Protein AF-A0A382PKU3-F1 (afdb_monomer_lite)

Foldseek 3Di:
DQPVVVVLVVVLVVLVVLLVVLVVDPCDDPSVVSNVVSVVVNVCCVPPVVVVSVVPDDDDDDPPDPVCVVVVDPPPVVVVVVVVVVD

Secondary structure (DSSP, 8-state):
--HHHHHHHHHHHHHHHHHHHHHTS-S-THHHHHHHHHHHHHHHIIIIIHHHHHHH--PPPPPSSTHHHHHT----HHHHHHHHH--

pLDDT: mean 76.11, std 15.31, range [46.12, 95.0]

Sequence (87 aa):
FRPLYKQFYWILVLDILILGYMGAMPAEGTYLLIARVATTYYFVHFLIILPILGKKEKTLPVPLSIVEPVLGGSSNPDFVKKKELYN

Structure (mmCIF, N/CA/C/O backbone):
data_AF-A0A382PKU3-F1
#
_entry.id   AF-A0A382PKU3-F1
#
loop_
_atom_site.group_PDB
_atom_site.id
_atom_site.type_symbol
_atom_site.label_atom_id
_atom_site.label_alt_id
_atom_site.label_comp_id
_atom_site.label_asym_id
_atom_site.label_entity_id
_atom_site.label_seq_id
_atom_site.pdbx_PDB_ins_code
_atom_site.Cartn_x
_atom_site.Cartn_y
_atom_site.Cartn_z
_atom_site.occupancy
_atom_site.B_iso_or_equiv
_atom_site.auth_seq_id
_atom_site.auth_comp_id
_atom_site.auth_asym_id
_atom_site.auth_atom_id
_atom_site.pdbx_PDB_model_num
ATOM 1 N N . PHE A 1 1 ? -4.348 7.557 18.215 1.00 57.84 1 PHE A N 1
ATOM 2 C CA . PHE A 1 1 ? -5.641 6.883 17.992 1.00 57.84 1 PHE A CA 1
ATOM 3 C C . PHE A 1 1 ? -5.463 5.778 16.958 1.00 57.84 1 PHE A C 1
ATOM 5 O O . PHE A 1 1 ? -5.599 6.085 15.791 1.00 57.84 1 PHE A O 1
ATOM 12 N N . ARG A 1 2 ? -5.144 4.536 17.385 1.00 66.12 2 ARG A N 1
ATOM 13 C CA . ARG A 1 2 ? -4.701 3.367 16.567 1.00 66.12 2 ARG A CA 1
ATOM 14 C C . ARG A 1 2 ? -3.173 3.260 16.332 1.00 66.12 2 ARG A C 1
ATOM 16 O O . ARG A 1 2 ? -2.691 3.447 15.216 1.00 66.12 2 ARG A O 1
ATOM 23 N N . PRO A 1 3 ? -2.363 3.055 17.396 1.00 66.94 3 PRO A N 1
ATOM 24 C CA . PRO A 1 3 ? -0.898 3.008 17.287 1.00 66.94 3 PRO A CA 1
ATOM 25 C C . PRO A 1 3 ? -0.385 1.841 16.432 1.00 66.94 3 PRO A C 1
ATOM 27 O O . PRO A 1 3 ? 0.619 2.007 15.743 1.00 66.94 3 PRO A O 1
ATOM 30 N N . LEU A 1 4 ? -1.094 0.706 16.422 1.00 70.75 4 LEU A N 1
ATOM 31 C CA . LEU A 1 4 ? -0.763 -0.422 15.553 1.00 70.75 4 LEU A CA 1
ATOM 32 C C . LEU A 1 4 ? -0.994 -0.054 14.083 1.00 70.75 4 LEU A C 1
ATOM 34 O O . LEU A 1 4 ? -0.092 -0.235 13.270 1.00 70.75 4 LEU A O 1
ATOM 38 N N . TYR A 1 5 ? -2.148 0.537 13.748 1.00 75.94 5 TYR A N 1
ATOM 39 C CA . TYR A 1 5 ? -2.434 0.997 12.381 1.00 75.94 5 TYR A CA 1
ATOM 40 C C . TYR A 1 5 ? -1.361 1.933 11.823 1.00 75.94 5 TYR A C 1
ATOM 42 O O . TYR A 1 5 ? -0.937 1.779 10.679 1.00 75.94 5 TYR A O 1
ATOM 50 N N . LYS A 1 6 ? -0.846 2.852 12.648 1.00 78.12 6 LYS A N 1
ATOM 51 C CA . LYS A 1 6 ? 0.222 3.769 12.232 1.00 78.12 6 LYS A CA 1
ATOM 52 C C . LYS A 1 6 ? 1.493 3.032 11.791 1.00 78.12 6 LYS A C 1
ATOM 54 O O . LYS A 1 6 ? 2.100 3.440 10.808 1.00 78.12 6 LYS A O 1
ATOM 59 N N . GLN A 1 7 ? 1.908 1.975 12.490 1.00 82.62 7 GLN A N 1
ATOM 60 C CA . GLN A 1 7 ? 3.124 1.231 12.135 1.00 82.62 7 GLN A CA 1
ATOM 61 C C . GLN A 1 7 ? 2.963 0.484 10.810 1.00 82.62 7 GLN A C 1
ATOM 63 O O . GLN A 1 7 ? 3.808 0.609 9.929 1.00 82.62 7 GLN A O 1
ATOM 68 N N . PHE A 1 8 ? 1.853 -0.238 10.646 1.00 85.44 8 PHE A N 1
ATOM 69 C CA . PHE A 1 8 ? 1.564 -0.974 9.416 1.00 85.44 8 PHE A CA 1
ATOM 70 C C . PHE A 1 8 ? 1.430 -0.040 8.207 1.00 85.44 8 PHE A C 1
ATOM 72 O O . PHE A 1 8 ? 1.981 -0.338 7.151 1.00 85.44 8 PHE A O 1
ATOM 79 N N . TYR A 1 9 ? 0.813 1.130 8.382 1.00 85.81 9 TYR A N 1
ATOM 80 C CA . TYR A 1 9 ? 0.752 2.157 7.342 1.00 85.81 9 TYR A CA 1
ATOM 81 C C . TYR A 1 9 ? 2.144 2.573 6.837 1.00 85.81 9 TYR A C 1
ATOM 83 O O . TYR A 1 9 ? 2.366 2.634 5.633 1.00 85.81 9 TYR A O 1
ATOM 91 N N . TRP A 1 10 ? 3.105 2.811 7.735 1.00 89.56 10 TRP A N 1
ATOM 92 C CA . TRP A 1 10 ? 4.467 3.179 7.328 1.00 89.56 10 TRP A CA 1
ATOM 93 C C . TRP A 1 10 ? 5.190 2.058 6.576 1.00 89.56 10 TRP A C 1
ATOM 95 O O . TRP A 1 10 ? 5.922 2.342 5.629 1.00 89.56 10 TRP A O 1
ATOM 105 N N . ILE A 1 11 ? 4.963 0.797 6.953 1.00 90.12 11 ILE A N 1
ATOM 106 C CA . ILE A 1 11 ? 5.529 -0.346 6.226 1.00 90.12 11 ILE A CA 1
ATOM 107 C C . ILE A 1 11 ? 4.931 -0.433 4.815 1.00 90.12 11 ILE A C 1
ATOM 109 O O . ILE A 1 11 ? 5.672 -0.640 3.861 1.00 90.12 11 ILE A O 1
ATOM 113 N N . LEU A 1 12 ? 3.621 -0.211 4.664 1.00 91.62 12 LEU A N 1
ATOM 114 C CA . LEU A 1 12 ? 2.968 -0.176 3.352 1.00 91.62 12 LEU A CA 1
ATOM 115 C C . LEU A 1 12 ? 3.524 0.949 2.466 1.00 91.62 12 LEU A C 1
ATOM 117 O O . LEU A 1 12 ? 3.761 0.738 1.282 1.00 91.62 12 LEU A O 1
ATOM 121 N N . VAL A 1 13 ? 3.762 2.135 3.033 1.00 93.75 13 VAL A N 1
ATOM 122 C CA . VAL A 1 13 ? 4.372 3.254 2.298 1.00 93.75 13 VAL A CA 1
ATOM 123 C C . VAL A 1 13 ? 5.761 2.872 1.785 1.00 93.75 13 VAL A C 1
ATOM 125 O O . VAL A 1 13 ? 6.068 3.118 0.621 1.00 93.75 13 VAL A O 1
ATOM 128 N N . LEU A 1 14 ? 6.587 2.239 2.622 1.00 94.56 14 LEU A N 1
ATOM 129 C CA . LEU A 1 14 ? 7.906 1.758 2.211 1.00 94.56 14 LEU A CA 1
ATOM 130 C C . LEU A 1 14 ? 7.808 0.699 1.102 1.00 94.56 14 LEU A C 1
ATOM 132 O O . LEU A 1 14 ? 8.552 0.774 0.128 1.00 94.56 14 LEU A O 1
ATOM 136 N N . ASP A 1 15 ? 6.879 -0.248 1.225 1.00 93.19 15 ASP A N 1
ATOM 137 C CA . ASP A 1 15 ? 6.650 -1.300 0.232 1.00 93.19 15 ASP A CA 1
ATOM 138 C C . ASP A 1 15 ? 6.257 -0.716 -1.134 1.00 93.19 15 ASP A C 1
ATOM 140 O O . ASP A 1 15 ? 6.855 -1.062 -2.149 1.00 93.19 15 ASP A O 1
ATOM 144 N N . ILE A 1 16 ? 5.356 0.270 -1.164 1.00 93.0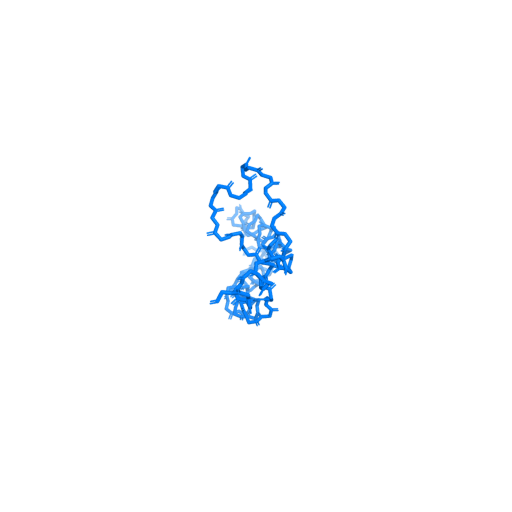6 16 ILE A N 1
ATOM 145 C CA . ILE A 1 16 ? 4.961 0.964 -2.400 1.00 93.06 16 ILE A CA 1
ATOM 146 C C . ILE A 1 16 ? 6.150 1.688 -3.045 1.00 93.06 16 ILE A C 1
ATOM 148 O O . ILE A 1 16 ? 6.294 1.650 -4.266 1.00 93.06 16 ILE A O 1
ATOM 152 N N . LEU A 1 17 ? 7.020 2.328 -2.256 1.00 95.00 17 LEU A N 1
ATOM 153 C CA . LEU A 1 17 ? 8.229 2.968 -2.786 1.00 95.00 17 LEU A CA 1
ATOM 154 C C . LEU A 1 17 ? 9.195 1.939 -3.390 1.00 95.00 17 LEU A C 1
ATOM 156 O O . LEU A 1 17 ? 9.754 2.181 -4.461 1.00 95.00 17 LEU A O 1
ATOM 160 N N . ILE A 1 18 ? 9.357 0.781 -2.742 1.00 91.19 18 ILE A N 1
ATOM 161 C CA . ILE A 1 18 ? 10.179 -0.324 -3.250 1.00 91.19 18 ILE A CA 1
ATOM 162 C C . ILE A 1 18 ? 9.586 -0.874 -4.550 1.00 91.19 18 ILE A C 1
ATOM 164 O O . ILE A 1 18 ? 10.312 -0.990 -5.533 1.00 91.19 18 ILE A O 1
ATOM 168 N N . LEU A 1 19 ? 8.282 -1.160 -4.599 1.00 91.06 19 LEU A N 1
ATOM 169 C CA . LEU A 1 19 ? 7.602 -1.607 -5.819 1.00 91.06 19 LEU A CA 1
ATOM 170 C C . LEU A 1 19 ? 7.713 -0.581 -6.947 1.00 91.06 19 LEU A C 1
ATOM 172 O O . LEU A 1 19 ? 7.975 -0.962 -8.083 1.00 91.06 19 LEU A O 1
ATOM 176 N N . GLY A 1 20 ? 7.547 0.707 -6.641 1.00 92.31 20 GLY A N 1
ATOM 177 C CA . GLY A 1 20 ? 7.693 1.785 -7.616 1.00 92.31 20 GLY A CA 1
ATOM 178 C C . GLY A 1 20 ? 9.099 1.825 -8.213 1.00 92.31 20 GLY A C 1
ATOM 179 O O . GLY A 1 20 ? 9.252 1.915 -9.429 1.00 92.31 20 GLY A O 1
ATOM 180 N N . TYR A 1 21 ? 10.127 1.676 -7.375 1.00 90.75 21 TYR A N 1
ATOM 181 C CA . TYR A 1 21 ? 11.513 1.602 -7.831 1.00 90.75 21 TYR A CA 1
ATOM 182 C C . TYR A 1 21 ? 11.790 0.328 -8.645 1.00 90.75 21 TYR A C 1
ATOM 184 O O . TYR A 1 21 ? 12.425 0.391 -9.695 1.00 90.75 21 TYR A O 1
ATOM 192 N N . MET A 1 22 ? 11.266 -0.821 -8.212 1.00 89.25 22 MET A N 1
ATOM 193 C CA . MET A 1 22 ? 11.387 -2.088 -8.943 1.00 89.25 22 MET A CA 1
ATOM 194 C C . MET A 1 22 ? 10.637 -2.072 -10.280 1.00 89.25 22 MET A C 1
ATOM 196 O O . MET A 1 22 ? 11.094 -2.698 -11.228 1.00 89.25 22 MET A O 1
ATOM 200 N N . GLY A 1 23 ? 9.532 -1.331 -10.392 1.00 87.31 23 GLY A N 1
ATOM 201 C CA . GLY A 1 23 ? 8.784 -1.166 -11.641 1.00 87.31 23 GLY A CA 1
ATOM 202 C C . GLY A 1 23 ? 9.527 -0.357 -12.708 1.00 87.31 23 GLY A C 1
ATOM 203 O O . GLY A 1 23 ? 9.232 -0.500 -13.890 1.00 87.31 23 GLY A O 1
ATOM 204 N N . ALA A 1 24 ? 10.504 0.462 -12.308 1.00 88.38 24 ALA A N 1
ATOM 205 C CA . ALA A 1 24 ? 11.378 1.190 -13.227 1.00 88.38 24 ALA A CA 1
ATOM 206 C C . ALA A 1 24 ? 12.601 0.368 -13.682 1.00 88.38 24 ALA A C 1
ATOM 208 O O . ALA A 1 24 ? 13.316 0.792 -14.589 1.00 88.38 24 ALA A O 1
ATOM 209 N N . MET A 1 25 ? 12.856 -0.784 -13.055 1.00 86.56 25 MET A N 1
ATOM 210 C CA . MET A 1 25 ? 13.992 -1.654 -13.357 1.00 86.56 25 MET A CA 1
ATOM 211 C C . MET A 1 25 ? 13.589 -2.792 -14.306 1.00 86.56 25 MET A C 1
ATOM 213 O O . MET A 1 25 ? 12.440 -3.238 -14.288 1.00 86.56 25 MET A O 1
ATOM 217 N N . PRO A 1 26 ? 14.521 -3.303 -15.133 1.00 84.50 26 PRO A N 1
ATOM 218 C CA . PRO A 1 26 ? 14.262 -4.470 -15.966 1.00 84.50 26 PRO A CA 1
ATOM 219 C C . PRO A 1 26 ? 13.938 -5.690 -15.095 1.00 84.50 26 PRO A C 1
ATOM 221 O O . PRO A 1 26 ? 14.572 -5.930 -14.065 1.00 84.50 26 PRO A O 1
ATOM 224 N N . ALA A 1 27 ? 12.944 -6.471 -15.521 1.00 84.00 27 ALA A N 1
ATOM 225 C CA . ALA A 1 27 ? 12.418 -7.625 -14.793 1.00 84.00 27 ALA A CA 1
ATOM 226 C C . ALA A 1 27 ? 13.340 -8.857 -14.897 1.00 84.00 27 ALA A C 1
ATOM 228 O O . ALA A 1 27 ? 12.911 -9.949 -15.265 1.00 84.00 27 ALA A O 1
ATOM 229 N N . GLU A 1 28 ? 14.618 -8.682 -14.576 1.00 86.75 28 GLU A N 1
ATOM 230 C CA . GLU A 1 28 ? 15.657 -9.695 -14.726 1.00 86.75 28 GLU A CA 1
ATOM 231 C C . GLU A 1 28 ? 16.390 -9.952 -13.405 1.00 86.75 28 GLU A C 1
ATOM 233 O O . GLU A 1 28 ? 16.539 -9.078 -12.546 1.00 86.75 28 GLU A O 1
ATOM 238 N N . GLY A 1 29 ? 16.837 -11.198 -13.230 1.00 86.38 29 GLY A N 1
ATOM 239 C CA . GLY A 1 29 ? 17.626 -11.623 -12.076 1.00 86.38 29 GLY A CA 1
ATOM 240 C C . GLY A 1 29 ? 16.935 -11.384 -10.729 1.00 86.38 29 GLY A C 1
ATOM 241 O O . GLY A 1 29 ? 15.779 -11.757 -10.513 1.00 86.38 29 GLY A O 1
ATOM 242 N N . THR A 1 30 ? 17.670 -10.777 -9.797 1.00 84.38 30 THR A N 1
ATOM 243 C CA . THR A 1 30 ? 17.246 -10.575 -8.403 1.00 84.38 30 THR A CA 1
ATOM 244 C C . THR A 1 30 ? 16.094 -9.573 -8.267 1.00 84.38 30 THR A C 1
ATOM 246 O O . THR A 1 30 ? 15.266 -9.720 -7.368 1.00 84.38 30 THR A O 1
ATOM 249 N N . TYR A 1 31 ? 15.981 -8.596 -9.174 1.00 86.75 31 TYR A N 1
ATOM 250 C CA . TYR A 1 31 ? 14.919 -7.582 -9.138 1.00 86.75 31 TYR A CA 1
ATOM 251 C C . TYR A 1 31 ? 13.529 -8.192 -9.344 1.00 86.75 31 TYR A C 1
ATOM 253 O O . TYR A 1 31 ? 12.582 -7.811 -8.659 1.00 86.75 31 TYR A O 1
ATOM 261 N N . LEU A 1 32 ? 13.417 -9.217 -10.199 1.00 88.50 32 LEU A N 1
ATOM 262 C CA . LEU A 1 32 ? 12.175 -9.970 -10.397 1.00 88.50 32 LEU A CA 1
ATOM 263 C C . LEU A 1 32 ? 11.718 -10.664 -9.103 1.00 88.50 32 LEU A C 1
ATOM 265 O O . LEU A 1 32 ? 10.530 -10.657 -8.774 1.00 88.50 32 LEU A O 1
ATOM 269 N N . LEU A 1 33 ? 12.651 -11.272 -8.364 1.00 90.88 33 LEU A N 1
ATOM 270 C CA . LEU A 1 33 ? 12.345 -11.934 -7.093 1.00 90.88 33 LEU A CA 1
ATOM 271 C C . LEU A 1 33 ? 11.885 -10.926 -6.039 1.00 90.88 33 LEU A C 1
ATOM 273 O O . LEU A 1 33 ? 10.869 -11.159 -5.384 1.00 90.88 33 LEU A O 1
ATOM 277 N N . ILE A 1 34 ? 12.582 -9.795 -5.919 1.00 90.19 34 ILE A N 1
ATOM 278 C CA . ILE A 1 34 ? 12.217 -8.722 -4.986 1.00 90.19 34 ILE A CA 1
ATOM 279 C C . ILE A 1 34 ? 10.834 -8.170 -5.331 1.00 90.19 34 ILE A C 1
ATOM 281 O O . ILE A 1 34 ? 9.984 -8.082 -4.449 1.00 90.19 34 ILE A O 1
ATOM 285 N N . ALA A 1 35 ? 10.571 -7.878 -6.607 1.00 90.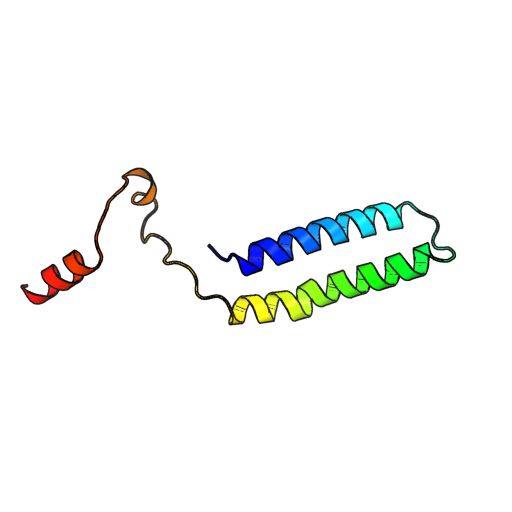31 35 ALA A N 1
ATOM 286 C CA . ALA A 1 35 ? 9.276 -7.389 -7.062 1.00 90.31 35 ALA A CA 1
ATOM 287 C C . ALA A 1 35 ? 8.149 -8.378 -6.729 1.00 90.31 35 ALA A C 1
ATOM 289 O O . ALA A 1 35 ? 7.114 -7.975 -6.204 1.00 90.31 35 ALA A O 1
ATOM 290 N N . ARG A 1 36 ? 8.346 -9.684 -6.952 1.00 91.44 36 ARG A N 1
ATOM 291 C CA . ARG A 1 36 ? 7.347 -10.712 -6.602 1.00 91.44 36 ARG A CA 1
ATOM 292 C C . ARG A 1 36 ? 7.062 -10.769 -5.105 1.00 91.44 36 ARG A C 1
ATOM 294 O O . ARG A 1 36 ? 5.897 -10.834 -4.712 1.00 91.44 36 ARG A O 1
ATOM 301 N N . VAL A 1 37 ? 8.103 -10.740 -4.275 1.00 93.12 37 VAL A N 1
ATOM 302 C CA . VAL A 1 37 ? 7.954 -10.766 -2.813 1.00 93.12 37 VAL A CA 1
ATOM 303 C C . VAL A 1 37 ? 7.256 -9.500 -2.321 1.00 93.12 37 VAL A C 1
ATOM 305 O O . VAL A 1 37 ? 6.300 -9.607 -1.557 1.00 93.12 37 VAL A O 1
ATOM 308 N N . ALA A 1 38 ? 7.662 -8.329 -2.813 1.00 92.31 38 ALA A N 1
ATOM 309 C CA . ALA A 1 38 ? 7.046 -7.051 -2.473 1.00 92.31 38 ALA A CA 1
ATOM 310 C C . ALA A 1 38 ? 5.562 -7.025 -2.880 1.00 92.31 38 ALA A C 1
ATOM 312 O O . ALA A 1 38 ? 4.689 -6.758 -2.063 1.00 92.31 38 ALA A O 1
ATOM 313 N N . THR A 1 39 ? 5.232 -7.451 -4.104 1.00 92.62 39 THR A N 1
ATOM 314 C CA . THR A 1 39 ? 3.828 -7.526 -4.555 1.00 92.62 39 THR A CA 1
ATOM 315 C C . THR A 1 39 ? 3.009 -8.507 -3.708 1.00 92.62 39 THR A C 1
ATOM 317 O O . THR A 1 39 ? 1.843 -8.258 -3.405 1.00 92.62 39 THR A O 1
ATOM 320 N N . THR A 1 40 ? 3.610 -9.621 -3.279 1.00 94.69 40 THR A N 1
ATOM 321 C CA . THR A 1 40 ? 2.953 -10.576 -2.372 1.00 94.69 40 THR A CA 1
ATOM 322 C C . THR A 1 40 ? 2.681 -9.933 -1.013 1.00 94.69 40 THR A C 1
ATOM 324 O O . THR A 1 40 ? 1.576 -10.061 -0.483 1.00 94.69 40 THR A O 1
ATOM 327 N N . TYR A 1 41 ? 3.659 -9.208 -0.463 1.00 92.88 41 TYR A N 1
ATOM 328 C CA . TYR A 1 41 ? 3.505 -8.470 0.786 1.00 92.88 41 TYR A CA 1
ATOM 329 C C . TYR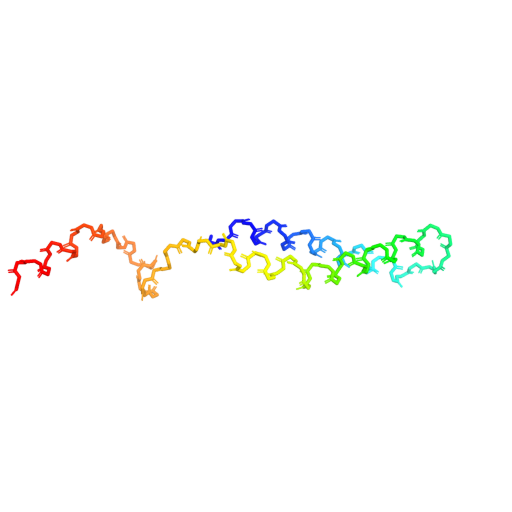 A 1 41 ? 2.397 -7.415 0.686 1.00 92.88 41 TYR A C 1
ATOM 331 O O . TYR A 1 41 ? 1.541 -7.360 1.571 1.00 92.88 41 TYR A O 1
ATOM 339 N N . TYR A 1 42 ? 2.345 -6.661 -0.414 1.00 92.56 42 TYR A N 1
ATOM 340 C CA . TYR A 1 42 ? 1.289 -5.693 -0.698 1.00 92.56 42 TYR A CA 1
ATOM 341 C C . TYR A 1 42 ? -0.107 -6.323 -0.569 1.00 92.56 42 TYR A C 1
ATOM 343 O O . TYR A 1 42 ? -0.936 -5.851 0.209 1.00 92.56 42 TYR A O 1
ATOM 351 N N . PHE A 1 43 ? -0.369 -7.448 -1.244 1.00 93.94 43 PHE A N 1
ATOM 352 C CA . PHE A 1 43 ? -1.670 -8.125 -1.147 1.00 93.94 43 PHE A CA 1
ATOM 353 C C . PHE A 1 43 ? -1.955 -8.693 0.248 1.00 93.94 43 PHE A C 1
ATOM 355 O O . PHE A 1 43 ? -3.074 -8.560 0.749 1.00 93.94 43 PHE A O 1
ATOM 362 N N . VAL A 1 44 ? -0.956 -9.289 0.906 1.00 93.62 44 VAL A N 1
ATOM 363 C CA . VAL A 1 44 ? -1.080 -9.785 2.288 1.00 93.62 44 VAL A CA 1
ATOM 364 C C . VAL A 1 44 ? -1.436 -8.649 3.248 1.00 93.62 44 VAL A C 1
ATOM 366 O O . VAL A 1 44 ? -2.237 -8.842 4.166 1.00 93.62 44 VAL A O 1
ATOM 369 N N . HIS A 1 45 ? -0.905 -7.449 3.023 1.00 89.50 45 HIS A N 1
ATOM 370 C CA . HIS A 1 45 ? -1.227 -6.282 3.827 1.00 89.50 45 HIS A CA 1
ATOM 371 C C . HIS A 1 45 ? -2.726 -5.961 3.789 1.00 89.50 45 HIS A C 1
ATOM 373 O O . HIS A 1 45 ? -3.376 -5.855 4.831 1.00 89.50 45 HIS A O 1
ATOM 379 N N . PHE A 1 46 ? -3.312 -5.885 2.597 1.00 88.31 46 PHE A N 1
ATOM 380 C CA . PHE A 1 46 ? -4.736 -5.584 2.463 1.00 88.31 46 PHE A CA 1
ATOM 381 C C . PHE A 1 46 ? -5.636 -6.737 2.919 1.00 88.31 46 PHE A C 1
ATOM 383 O O . PHE A 1 46 ? -6.632 -6.500 3.601 1.00 88.31 46 PHE A O 1
ATOM 390 N N . LEU A 1 47 ? -5.290 -7.981 2.581 1.00 91.12 47 LEU A N 1
ATOM 391 C CA . LEU A 1 47 ? -6.153 -9.138 2.832 1.00 91.12 47 LEU A CA 1
ATOM 392 C C . LEU A 1 47 ? -6.060 -9.690 4.254 1.00 91.12 47 LEU A C 1
ATOM 394 O O . LEU A 1 47 ? -7.027 -10.271 4.735 1.00 91.12 47 LEU A O 1
ATOM 398 N N . ILE A 1 48 ? -4.913 -9.550 4.921 1.00 88.88 48 ILE A N 1
ATOM 399 C CA . ILE A 1 48 ? -4.661 -10.165 6.232 1.00 88.88 48 ILE A CA 1
ATOM 400 C C . ILE A 1 48 ? -4.420 -9.099 7.297 1.00 88.88 48 ILE A C 1
ATOM 402 O O . ILE A 1 48 ? -5.056 -9.131 8.352 1.00 88.88 48 ILE A O 1
ATOM 406 N N . ILE A 1 49 ? -3.537 -8.131 7.040 1.00 86.25 49 ILE A N 1
ATOM 407 C CA . ILE A 1 49 ? -3.151 -7.149 8.062 1.00 86.25 49 ILE A CA 1
ATOM 408 C C . ILE A 1 49 ? -4.337 -6.246 8.410 1.00 86.25 49 ILE A C 1
ATOM 410 O O . ILE A 1 49 ? -4.652 -6.112 9.592 1.00 86.25 49 ILE A O 1
ATOM 414 N N . LEU A 1 50 ? -5.053 -5.703 7.420 1.00 85.19 50 LEU A N 1
ATOM 415 C CA . LEU A 1 50 ? -6.228 -4.856 7.665 1.00 85.19 50 LEU A CA 1
ATOM 416 C C . LEU A 1 50 ? -7.347 -5.539 8.479 1.00 85.19 50 LEU A C 1
ATOM 418 O O . LEU A 1 50 ? -7.764 -4.950 9.482 1.00 85.19 50 LEU A O 1
ATOM 422 N N . PRO A 1 51 ? -7.835 -6.754 8.146 1.00 83.75 51 PRO A N 1
ATOM 423 C CA . PRO A 1 51 ? -8.883 -7.391 8.946 1.00 83.75 51 PRO A CA 1
ATOM 424 C C . PRO A 1 51 ? -8.420 -7.771 10.356 1.00 83.75 51 PRO A C 1
ATOM 426 O O . PRO A 1 51 ? -9.216 -7.710 11.295 1.00 83.75 51 PRO A O 1
ATOM 429 N N . ILE A 1 52 ? -7.145 -8.129 10.544 1.00 83.88 52 ILE A N 1
ATOM 430 C CA . ILE A 1 52 ? -6.596 -8.415 11.877 1.00 83.88 52 ILE A CA 1
ATOM 431 C C . ILE A 1 52 ? -6.518 -7.135 12.715 1.00 83.88 52 ILE A C 1
ATOM 433 O O . ILE A 1 52 ? -6.929 -7.138 13.877 1.00 83.88 52 ILE A O 1
ATOM 437 N N . LEU A 1 53 ? -6.034 -6.033 12.141 1.00 78.38 53 LEU A N 1
ATOM 438 C CA . LEU A 1 53 ? -5.944 -4.746 12.833 1.00 78.38 53 LEU A CA 1
ATOM 439 C C . LEU A 1 53 ? -7.317 -4.187 13.189 1.00 78.38 53 LEU A C 1
ATOM 441 O O . LEU A 1 53 ? -7.516 -3.725 14.311 1.00 78.38 53 LEU A O 1
ATOM 445 N N . GLY A 1 54 ? -8.278 -4.302 12.269 1.00 74.00 54 GLY A N 1
ATOM 446 C CA . GLY A 1 54 ? -9.663 -3.907 12.501 1.00 74.00 54 GLY A CA 1
ATOM 447 C C . GLY A 1 54 ? -10.294 -4.639 13.687 1.00 74.00 54 GLY A C 1
ATOM 448 O O . GLY A 1 54 ? -11.016 -4.022 14.464 1.00 74.00 54 GLY A O 1
ATOM 449 N N . LYS A 1 55 ? -9.969 -5.926 13.879 1.00 70.50 55 LYS A N 1
ATOM 450 C CA . LYS A 1 55 ? -10.450 -6.726 15.018 1.00 70.50 55 LYS A CA 1
ATOM 451 C C . LYS A 1 55 ? -9.724 -6.433 16.331 1.00 70.50 55 LYS A C 1
ATOM 453 O O . LYS A 1 55 ? -10.312 -6.603 17.396 1.00 70.50 55 LYS A O 1
ATOM 458 N N . LYS A 1 56 ? -8.445 -6.054 16.279 1.00 65.44 56 LYS A N 1
ATOM 459 C CA . LYS A 1 56 ? -7.579 -5.976 17.468 1.00 6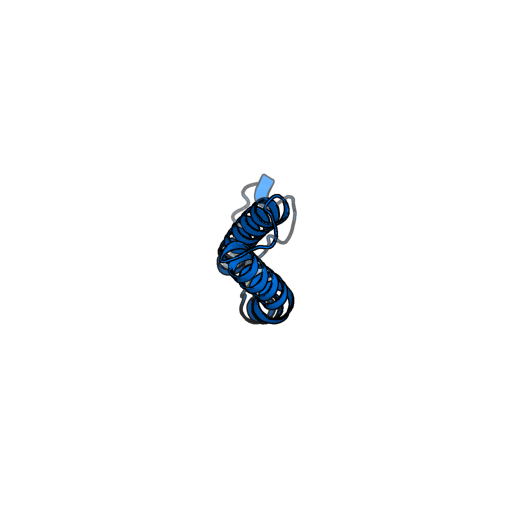5.44 56 LYS A CA 1
ATOM 460 C C . LYS A 1 56 ? -7.541 -4.592 18.121 1.00 65.44 56 LYS A C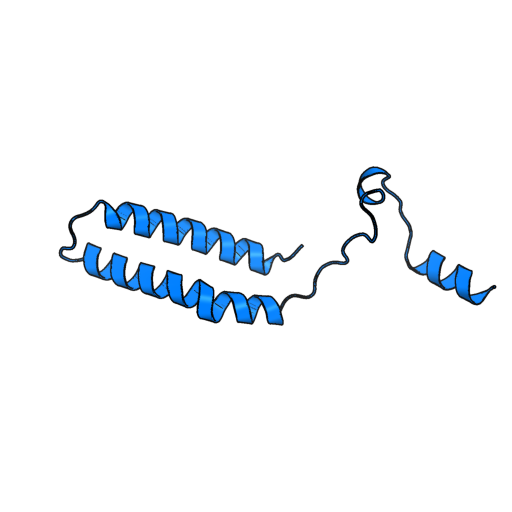 1
ATOM 462 O O . LYS A 1 56 ? -7.032 -4.463 19.234 1.00 65.44 56 LYS A O 1
ATOM 467 N N . GLU A 1 57 ? -8.067 -3.552 17.480 1.00 54.59 57 GLU A N 1
ATOM 468 C CA . GLU A 1 57 ? -7.948 -2.195 18.013 1.00 54.59 57 GLU A CA 1
ATOM 469 C C . GLU A 1 57 ? -9.113 -1.771 18.914 1.00 54.59 57 GLU A C 1
ATOM 471 O O . GLU A 1 57 ? -10.208 -1.452 18.457 1.00 54.59 57 GLU A O 1
ATOM 476 N N . LYS A 1 58 ? -8.809 -1.641 20.214 1.00 55.34 58 LYS A N 1
ATOM 477 C CA . LYS A 1 58 ? -9.515 -0.724 21.116 1.00 55.34 58 LYS A CA 1
ATOM 478 C C . LYS A 1 58 ? -9.217 0.709 20.676 1.00 55.34 58 LYS A C 1
ATOM 480 O O . LYS A 1 58 ? -8.093 1.196 20.812 1.00 55.34 58 LYS A O 1
ATOM 485 N N . THR A 1 59 ? -10.220 1.382 20.131 1.00 54.44 59 THR A N 1
ATOM 486 C CA . THR A 1 59 ? -10.175 2.820 19.874 1.00 54.44 59 THR A CA 1
ATOM 487 C C . THR A 1 59 ? -9.974 3.559 21.196 1.00 54.44 59 THR A C 1
ATOM 489 O O . THR A 1 59 ? -10.692 3.309 22.161 1.00 54.44 59 THR A O 1
ATOM 492 N N . LEU A 1 60 ? -9.007 4.479 21.247 1.00 58.25 60 LEU A N 1
ATOM 493 C CA . LEU A 1 60 ? -9.016 5.524 22.276 1.00 58.25 60 LEU A CA 1
ATOM 494 C C . LEU A 1 60 ? -10.357 6.281 22.163 1.00 58.25 60 LEU A C 1
ATOM 496 O O . LEU A 1 60 ? -10.845 6.415 21.034 1.00 58.25 60 LEU A O 1
ATOM 500 N N . PRO A 1 61 ? -10.957 6.737 23.277 1.00 60.03 61 PRO A N 1
ATOM 501 C CA . PRO A 1 61 ? -12.258 7.396 23.255 1.00 60.03 61 PRO A CA 1
ATOM 502 C C . PRO A 1 61 ? -12.200 8.594 22.310 1.00 60.03 61 PRO A C 1
ATOM 504 O O . PRO A 1 61 ? -11.396 9.507 22.500 1.00 60.03 61 PRO A O 1
ATOM 507 N N . VAL A 1 62 ? -12.993 8.540 21.241 1.00 62.97 62 VAL A N 1
ATOM 508 C CA . VAL A 1 62 ? -13.159 9.684 20.347 1.00 62.97 62 VAL A CA 1
ATOM 509 C C . VAL A 1 62 ? -13.964 10.746 21.100 1.00 62.97 62 VAL A C 1
ATOM 511 O O . VAL A 1 62 ? -14.942 10.381 21.756 1.00 62.97 62 VAL A O 1
ATOM 514 N N . PRO A 1 63 ? -13.553 12.027 21.066 1.00 60.62 63 PRO A N 1
ATOM 515 C CA . PRO A 1 63 ? -14.321 13.092 21.698 1.00 60.62 63 PRO A CA 1
ATOM 516 C C . PRO A 1 63 ? -15.717 13.135 21.075 1.00 60.62 63 PRO A C 1
ATOM 518 O O . PRO A 1 63 ? -15.870 12.955 19.863 1.00 60.62 63 PRO A O 1
ATOM 521 N N . LEU A 1 64 ? -16.738 13.338 21.904 1.00 64.44 64 LEU A N 1
ATOM 522 C CA . LEU A 1 64 ? -18.139 13.258 21.480 1.00 64.44 64 LEU A CA 1
ATOM 523 C C . LEU A 1 64 ? -18.539 14.444 20.591 1.00 64.44 64 LEU A C 1
ATOM 525 O O . LEU A 1 64 ? -19.584 14.402 19.944 1.00 64.44 64 LEU A O 1
ATOM 529 N N . SER A 1 65 ? -17.715 15.495 20.531 1.00 65.06 65 SER A N 1
ATOM 530 C CA . SER A 1 65 ? -17.964 16.652 19.679 1.00 65.06 65 SER A CA 1
ATOM 531 C C . SER A 1 65 ? -16.689 17.370 19.234 1.00 65.06 65 SER A C 1
ATOM 533 O O . SER A 1 65 ? -15.688 17.413 19.946 1.00 65.06 65 SER A O 1
ATOM 535 N N . ILE A 1 66 ? -16.758 18.004 18.059 1.00 64.69 66 ILE A N 1
ATOM 536 C CA . ILE A 1 66 ? -15.687 18.824 17.464 1.00 64.69 66 ILE A CA 1
ATOM 537 C C . ILE A 1 66 ? -15.339 20.038 18.349 1.00 64.69 66 ILE A C 1
ATOM 539 O O . ILE A 1 66 ? -14.212 20.529 18.307 1.00 64.69 66 ILE A O 1
ATOM 543 N N . VAL A 1 67 ? -16.271 20.498 19.193 1.00 63.38 67 VAL A N 1
ATOM 544 C CA . VAL A 1 67 ? -16.044 21.617 20.130 1.00 63.38 67 VAL A CA 1
ATOM 545 C C . VAL A 1 67 ? -15.165 21.236 21.326 1.00 63.38 67 VAL A C 1
ATOM 547 O O . VAL A 1 67 ? -14.539 22.106 21.917 1.00 63.38 67 VAL A O 1
ATOM 550 N N . GLU A 1 68 ? -15.063 19.954 21.671 1.00 63.25 68 GLU A N 1
ATOM 551 C CA . GLU A 1 68 ? -14.301 19.467 22.829 1.00 63.25 68 GLU A CA 1
ATOM 552 C C . GLU A 1 68 ? -12.773 19.664 22.691 1.00 63.25 68 GLU A C 1
ATOM 554 O O . GLU A 1 68 ? -12.168 20.238 23.603 1.00 63.25 68 GLU A O 1
ATOM 559 N N . PRO A 1 69 ? -12.128 19.293 21.559 1.00 64.38 69 PRO A N 1
ATOM 560 C CA . PRO A 1 69 ? -10.698 19.542 21.358 1.00 64.38 69 PRO A CA 1
ATOM 561 C C . PRO A 1 69 ? -10.347 21.024 21.160 1.00 64.38 69 PRO A C 1
ATOM 563 O O . PRO A 1 69 ? -9.209 21.407 21.416 1.00 64.38 69 PRO A O 1
ATOM 566 N N . VAL A 1 70 ? -11.300 21.859 20.730 1.00 64.25 70 VAL A N 1
ATOM 567 C CA . VAL A 1 70 ? -11.112 23.316 20.581 1.00 64.25 70 VAL A CA 1
ATOM 568 C C . VAL A 1 70 ? -11.242 24.049 21.916 1.00 64.25 70 VAL A C 1
ATOM 570 O O . VAL A 1 70 ? -10.511 25.006 22.155 1.00 64.25 70 VAL A O 1
ATOM 573 N N . LEU A 1 71 ? -12.153 23.610 22.789 1.00 66.88 71 LEU A N 1
ATOM 574 C CA . LEU A 1 71 ? -12.443 24.289 24.054 1.00 66.88 71 LEU A CA 1
ATOM 575 C C . LEU A 1 71 ? -11.619 23.768 25.241 1.00 66.88 71 LEU A C 1
ATOM 577 O O . LEU A 1 71 ? -11.707 24.340 26.323 1.00 66.88 71 LEU A O 1
ATOM 581 N N . GLY A 1 72 ? -10.822 22.704 25.074 1.00 58.84 72 GLY A N 1
ATOM 582 C CA . GLY A 1 72 ? -9.986 22.158 26.153 1.00 58.84 72 GLY A CA 1
ATOM 583 C C . GLY A 1 72 ? -10.798 21.691 27.369 1.00 58.84 72 GLY A C 1
ATOM 584 O O . GLY A 1 72 ? -10.335 21.788 28.504 1.00 58.84 72 GLY A O 1
ATOM 585 N N . GLY A 1 73 ? -12.035 21.237 27.144 1.00 52.44 73 GLY A N 1
ATOM 586 C CA . GLY A 1 73 ? -12.990 20.931 28.203 1.00 52.44 73 GLY A CA 1
ATOM 587 C C . GLY A 1 73 ? -12.644 19.642 28.942 1.00 52.44 73 GLY A C 1
ATOM 588 O O . GLY A 1 73 ? -12.931 18.545 28.472 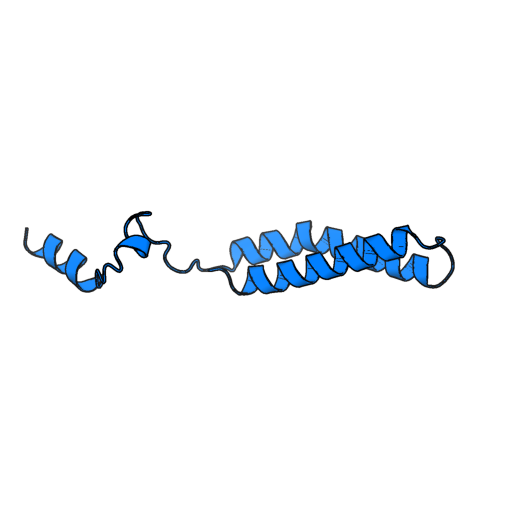1.00 52.44 73 GLY A O 1
ATOM 589 N N . SER A 1 74 ? -12.074 19.776 30.135 1.00 54.28 74 SER A N 1
ATOM 590 C CA . SER A 1 74 ? -11.911 18.721 31.133 1.00 54.28 74 SER A CA 1
ATOM 591 C C . SER A 1 74 ? -13.263 18.274 31.705 1.00 54.28 74 SER A C 1
ATOM 593 O O . SER A 1 74 ? -13.579 18.522 32.868 1.00 54.28 74 SER A O 1
ATOM 595 N N . SER A 1 75 ? -14.088 17.579 30.921 1.00 53.69 75 SER A N 1
ATOM 596 C CA . SER A 1 75 ? -15.210 16.839 31.500 1.00 53.69 75 SER A CA 1
ATOM 597 C C . SER A 1 75 ? -14.688 15.493 32.010 1.00 53.69 75 SER A C 1
ATOM 599 O O . SER A 1 75 ? -14.622 14.492 31.303 1.00 53.69 75 SER A O 1
ATOM 601 N N . ASN A 1 76 ? -14.218 15.488 33.262 1.00 54.66 76 ASN A N 1
ATOM 602 C CA . ASN A 1 76 ? -13.903 14.246 33.961 1.00 54.66 76 ASN A CA 1
ATOM 603 C C . ASN A 1 76 ? -15.163 13.350 33.910 1.00 54.66 76 ASN A C 1
ATOM 605 O O . ASN A 1 76 ? -16.199 13.779 34.432 1.00 54.66 76 ASN A O 1
ATOM 609 N N . PRO A 1 77 ? -15.128 12.158 33.279 1.00 57.69 77 PRO A N 1
ATOM 610 C CA . PRO A 1 77 ? -16.318 11.326 33.064 1.00 57.69 77 PRO A CA 1
ATOM 611 C C . PRO A 1 77 ? -17.053 10.957 34.364 1.00 57.69 77 PRO A C 1
ATOM 613 O O . PRO A 1 77 ? -18.260 10.705 34.348 1.00 57.69 77 PRO A O 1
ATOM 616 N N . ASP A 1 78 ? -16.365 11.027 35.506 1.00 57.53 78 ASP A N 1
ATOM 617 C CA . ASP A 1 78 ? -16.946 10.841 36.838 1.00 57.53 78 ASP A CA 1
ATOM 618 C C . ASP A 1 78 ? -17.992 11.910 37.209 1.00 57.53 78 ASP A C 1
ATOM 620 O O . ASP A 1 78 ? -18.924 11.637 37.968 1.00 57.53 78 ASP A O 1
ATOM 624 N N . PHE A 1 79 ? -17.883 13.128 36.668 1.00 56.12 79 PHE A N 1
ATOM 625 C CA . PHE A 1 79 ? -18.783 14.238 36.997 1.00 56.12 79 PHE A CA 1
ATOM 626 C C . PHE A 1 79 ? -20.131 14.132 36.269 1.00 56.12 79 PHE A C 1
ATOM 628 O O . PHE A 1 79 ? -21.169 14.493 36.824 1.00 56.12 79 PHE A O 1
ATOM 635 N N . VAL A 1 80 ? -20.131 13.583 35.048 1.00 60.56 80 VAL A N 1
ATOM 636 C CA . VAL A 1 80 ? -21.346 13.388 34.238 1.00 60.56 80 VAL A CA 1
ATOM 637 C C . VAL A 1 80 ? -22.213 12.284 34.837 1.00 60.56 80 VAL A C 1
ATOM 639 O O . VAL A 1 80 ? -23.402 12.492 35.064 1.00 60.56 80 VAL A O 1
ATOM 642 N N . LYS A 1 81 ? -21.604 11.151 35.215 1.00 57.28 81 LYS A N 1
ATOM 643 C CA . LYS A 1 81 ? -22.326 10.030 35.834 1.00 57.28 81 LYS A CA 1
ATOM 644 C C . LYS A 1 81 ? -22.939 10.401 37.187 1.00 57.28 81 LYS A C 1
ATOM 646 O O . LYS A 1 81 ? -23.997 9.896 37.548 1.00 57.28 81 LYS A O 1
ATOM 651 N N . LYS A 1 82 ? -22.292 11.303 37.934 1.00 52.44 82 LYS A N 1
ATOM 652 C CA . LYS A 1 82 ? -22.810 11.784 39.216 1.00 52.44 82 LYS A CA 1
ATOM 653 C C . LYS A 1 82 ? -24.048 12.667 39.028 1.00 52.44 82 LYS A C 1
ATOM 655 O O . LYS A 1 82 ? -24.973 12.555 39.814 1.00 52.44 82 LYS A O 1
ATOM 660 N N . LYS A 1 83 ? -24.106 13.498 37.982 1.00 53.91 83 LYS A N 1
ATOM 661 C CA . LYS A 1 83 ? -25.230 14.419 37.739 1.00 53.91 83 LYS A CA 1
ATOM 662 C C . LYS A 1 83 ? -26.536 13.709 37.360 1.00 53.91 83 LYS A C 1
ATOM 664 O O . LYS A 1 83 ? -27.595 14.184 37.745 1.00 53.91 83 LYS A O 1
ATOM 669 N N . GLU A 1 84 ? -26.462 12.572 36.669 1.00 56.38 84 GLU A N 1
ATOM 670 C CA . GLU A 1 84 ? -27.649 11.762 36.342 1.00 56.38 84 GLU A CA 1
ATOM 671 C C . GLU A 1 84 ? -28.168 10.921 37.514 1.00 56.38 84 GLU A C 1
ATOM 673 O O . GLU A 1 84 ? -29.321 10.519 37.504 1.00 56.38 84 GLU A O 1
ATOM 678 N N . LEU A 1 85 ? -27.349 10.665 38.539 1.00 51.44 85 LEU A N 1
ATOM 679 C CA . LEU A 1 85 ? -27.764 9.895 39.719 1.00 51.44 85 LEU A CA 1
ATOM 680 C C . LEU A 1 85 ? -28.572 10.733 40.735 1.00 51.44 85 LEU A C 1
ATOM 682 O O . LEU A 1 85 ? -29.198 10.172 41.629 1.00 51.44 85 LEU A O 1
ATOM 686 N N . TYR A 1 86 ? -28.510 12.065 40.644 1.00 53.59 86 TYR A N 1
ATOM 687 C CA . TYR A 1 86 ? -29.165 12.992 41.580 1.00 53.59 86 TYR A CA 1
ATOM 688 C C . TYR A 1 86 ? -30.340 13.773 40.964 1.00 53.59 86 TYR A C 1
ATOM 690 O O . TYR A 1 86 ? -30.872 14.662 41.629 1.00 53.59 86 TYR A O 1
ATOM 698 N N . ASN A 1 87 ? -30.735 13.453 39.729 1.00 46.12 87 ASN A N 1
ATOM 699 C CA . ASN A 1 87 ? -31.952 13.944 39.071 1.00 46.12 87 ASN A CA 1
ATOM 700 C C . ASN A 1 87 ? -32.936 12.788 38.879 1.00 46.12 87 ASN A C 1
ATOM 702 O O . ASN A 1 87 ? -34.153 13.071 38.875 1.00 46.12 87 ASN A O 1
#

InterPro domains:
  IPR005798 Cytochrome b/b6, C-terminal [PF00032] (1-43)
  IPR005798 Cytochrome b/b6, C-terminal [PS51003] (1-64)
  IPR027387 Cytochrome b/b6-like domain superfamily [G3DSA:1.20.810.10] (1-79)
  IPR036150 Cytochrome b/b6, C-terminal domain superfamily [SSF81648] (1-62)

Organism: NCBI:txid408172

Radius of gyration: 22.35 Å; chains: 1; bounding box: 50×36×58 Å